Protein AF-A0A1B3ZB60-F1 (afdb_monomer)

Organism: NCBI:txid1560345

Solvent-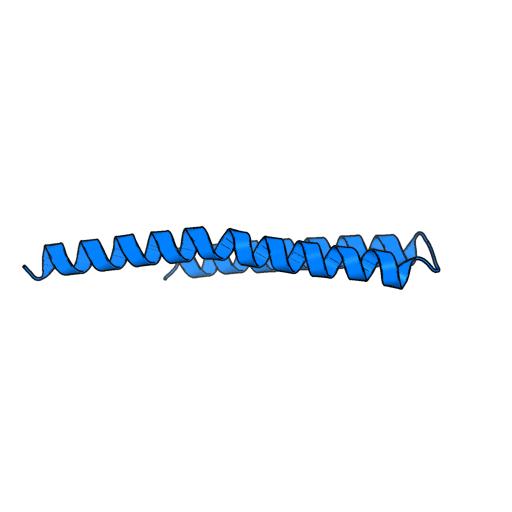accessible surface area (backbone atoms only — not comparable to full-atom values): 4018 Å² total; per-residue (Å²): 112,75,66,60,52,52,53,49,50,52,51,52,47,53,48,50,52,49,52,50,53,45,53,51,50,35,69,77,41,77,88,44,48,67,63,47,51,53,52,49,53,54,51,46,53,50,54,55,58,62,53,48,54,60,54,55,52,52,52,53,53,56,54,55,54,51,58,68,73,79,107

Radius of gyration: 17.96 Å; Cα contacts (8 Å, |Δi|>4): 18; chains: 1; bounding box: 40×17×51 Å

Sequenc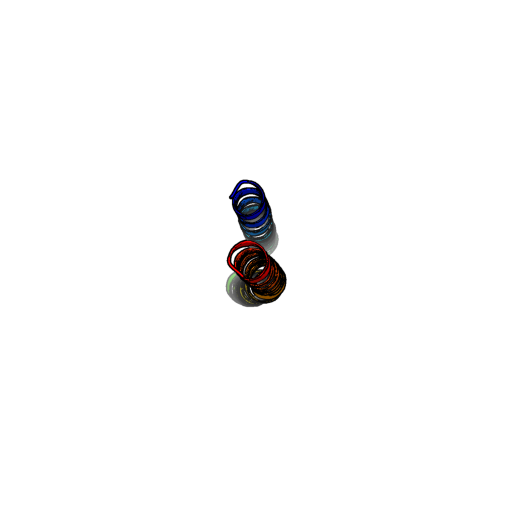e (71 aa):
MRRTLVELMFLALGLGVAMTIASVAVWAVPGTGRAVWGVTYVVMIFDVLLQVRPIRRAWRLDHANRQAVDG

Nearest PDB structures (foldseek):
  6ynw-assembly1_P  TM=9.016E-01  e=7.084E-01  Tetrahymena thermophila
  8apj-assembly1_V1  TM=8.657E-01  e=8.118E-01  Trypanosoma brucei brucei
  8apb-assembly1_T1  TM=8.800E-01  e=1.222E+00  Trypanosoma brucei brucei
  6zbb-assembly1_P  TM=8.593E-01  e=1.141E+00  Bos taurus
  8dbq-assembly1_J  TM=8.786E-01  e=2.414E+00  Escherichia coli

Structure (mmCIF, N/CA/C/O backbone):
data_AF-A0A1B3ZB60-F1
#
_entry.id   AF-A0A1B3ZB60-F1
#
loop_
_atom_site.group_PDB
_atom_site.id
_atom_site.type_symbol
_atom_site.label_atom_id
_atom_site.label_alt_id
_atom_site.label_comp_id
_atom_site.label_asym_id
_atom_site.label_entity_id
_atom_site.label_seq_id
_atom_site.pdbx_PDB_ins_code
_atom_site.Cartn_x
_atom_site.Cartn_y
_atom_site.Cartn_z
_atom_site.occupancy
_atom_site.B_iso_or_equiv
_atom_site.auth_seq_id
_atom_site.auth_comp_id
_atom_site.auth_asym_id
_atom_site.auth_atom_id
_atom_site.pdbx_PDB_model_num
ATOM 1 N N . MET A 1 1 ? -15.875 4.067 17.001 1.00 54.19 1 MET A N 1
ATOM 2 C CA . MET A 1 1 ? -15.901 4.726 15.670 1.00 54.19 1 MET A CA 1
ATOM 3 C C . MET A 1 1 ? -14.642 5.540 15.344 1.00 54.19 1 MET A C 1
ATOM 5 O O . MET A 1 1 ? -14.103 5.325 14.270 1.00 54.19 1 MET A O 1
ATOM 9 N N . ARG A 1 2 ? -14.105 6.412 16.225 1.00 61.84 2 ARG A N 1
ATOM 10 C CA . ARG A 1 2 ? -12.857 7.172 15.934 1.00 61.84 2 ARG A CA 1
ATOM 11 C C . ARG A 1 2 ? -11.642 6.292 15.584 1.00 61.84 2 ARG A C 1
ATOM 13 O O . ARG A 1 2 ? -10.896 6.626 14.676 1.00 61.84 2 ARG A O 1
ATOM 20 N N . ARG A 1 3 ? -11.472 5.155 16.269 1.00 66.88 3 ARG A N 1
ATOM 21 C CA . ARG A 1 3 ? -10.344 4.227 16.058 1.00 66.88 3 ARG A CA 1
ATOM 22 C C . ARG A 1 3 ? -10.368 3.554 14.681 1.00 66.88 3 ARG A C 1
ATOM 24 O O 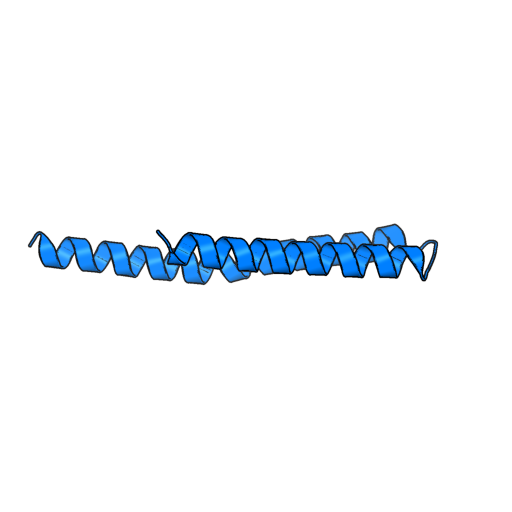. ARG A 1 3 ? -9.344 3.489 14.021 1.00 66.88 3 ARG A O 1
ATOM 31 N N . THR A 1 4 ? -11.555 3.164 14.222 1.00 66.56 4 THR A N 1
ATOM 32 C CA . THR A 1 4 ? -11.779 2.545 12.909 1.00 66.56 4 THR A CA 1
ATOM 33 C C . THR A 1 4 ? -11.457 3.506 11.765 1.00 66.56 4 THR A C 1
ATOM 35 O O . THR A 1 4 ? -10.899 3.091 10.758 1.00 66.56 4 THR A O 1
ATOM 38 N N . LEU A 1 5 ? -11.769 4.801 11.928 1.00 73.50 5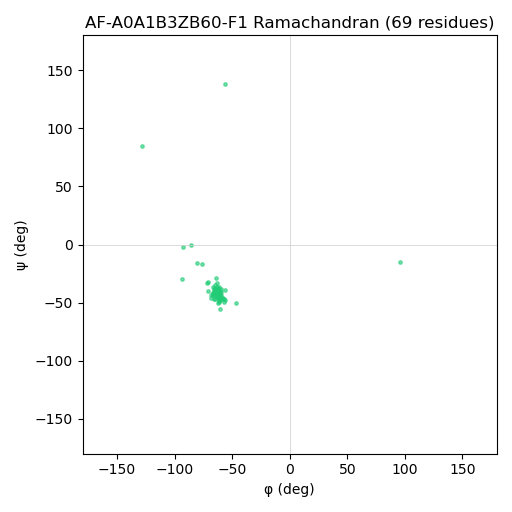 LEU A N 1
ATOM 39 C CA . LEU A 1 5 ? -11.462 5.831 10.932 1.00 73.50 5 LEU A CA 1
ATOM 40 C C . LEU A 1 5 ? -9.948 6.042 10.788 1.00 73.50 5 LEU A C 1
ATOM 42 O O . LEU A 1 5 ? -9.440 6.120 9.677 1.00 73.50 5 LEU A O 1
ATOM 46 N N . VAL A 1 6 ? -9.232 6.090 11.916 1.00 78.62 6 VAL A N 1
ATOM 47 C CA . VAL A 1 6 ? -7.768 6.231 11.939 1.00 78.62 6 VAL A CA 1
ATOM 48 C C . VAL A 1 6 ? -7.095 5.014 11.308 1.00 78.62 6 VAL A C 1
ATOM 50 O O . VAL A 1 6 ? -6.197 5.173 10.488 1.00 78.62 6 VAL A O 1
ATOM 53 N N . GLU A 1 7 ? -7.559 3.805 11.624 1.00 72.94 7 GLU A N 1
ATOM 54 C CA . GLU A 1 7 ? -7.064 2.572 10.997 1.00 72.94 7 GLU A CA 1
ATOM 55 C C . GLU A 1 7 ? -7.292 2.585 9.475 1.00 72.94 7 GLU A C 1
ATOM 57 O O . GLU A 1 7 ? -6.380 2.265 8.712 1.00 72.94 7 GLU A O 1
ATOM 62 N N . LEU A 1 8 ? -8.454 3.066 9.017 1.00 80.50 8 LEU A N 1
ATOM 63 C CA . LEU A 1 8 ? -8.727 3.241 7.588 1.00 80.50 8 LEU A CA 1
ATOM 64 C C . LEU A 1 8 ? -7.797 4.272 6.931 1.00 80.50 8 LEU A C 1
ATOM 66 O O . LEU A 1 8 ? -7.362 4.063 5.801 1.00 80.50 8 LEU A O 1
ATOM 70 N N . MET A 1 9 ? -7.474 5.368 7.626 1.00 84.31 9 MET A N 1
ATOM 71 C CA . MET A 1 9 ? -6.525 6.370 7.128 1.00 84.31 9 MET A CA 1
ATOM 72 C C . MET A 1 9 ? -5.118 5.792 6.986 1.00 84.31 9 MET A C 1
ATOM 74 O O . MET A 1 9 ? -4.464 6.065 5.985 1.00 84.31 9 MET A O 1
ATOM 78 N N . PHE A 1 10 ? -4.661 4.971 7.935 1.00 83.75 10 PHE A N 1
ATOM 79 C CA . PHE A 1 10 ? -3.367 4.295 7.818 1.00 83.75 10 PHE A CA 1
ATOM 80 C C . PHE A 1 10 ? -3.345 3.285 6.670 1.00 83.75 10 PHE A C 1
ATOM 82 O O . PHE A 1 10 ? -2.346 3.212 5.959 1.00 83.75 10 PHE A O 1
ATOM 89 N N . LEU A 1 11 ? -4.444 2.558 6.440 1.00 87.38 11 LEU A N 1
ATOM 90 C CA . LEU A 1 11 ? -4.572 1.693 5.266 1.00 87.38 11 LEU A CA 1
ATOM 91 C C . LEU A 1 11 ? -4.497 2.501 3.966 1.00 87.38 11 LEU A C 1
ATOM 93 O O . LEU A 1 11 ? -3.713 2.177 3.079 1.00 87.38 11 LEU A O 1
ATOM 97 N N . ALA A 1 12 ? -5.277 3.578 3.866 1.00 89.56 12 ALA A N 1
ATOM 98 C CA . ALA A 1 12 ? -5.268 4.449 2.696 1.00 89.56 12 ALA A CA 1
ATOM 99 C C . ALA A 1 12 ? -3.883 5.070 2.457 1.00 89.56 12 ALA A C 1
ATOM 101 O O . ALA A 1 12 ? -3.439 5.166 1.314 1.00 89.56 12 ALA A O 1
ATOM 102 N N . LEU A 1 13 ? -3.181 5.440 3.532 1.00 92.38 13 LEU A N 1
ATOM 103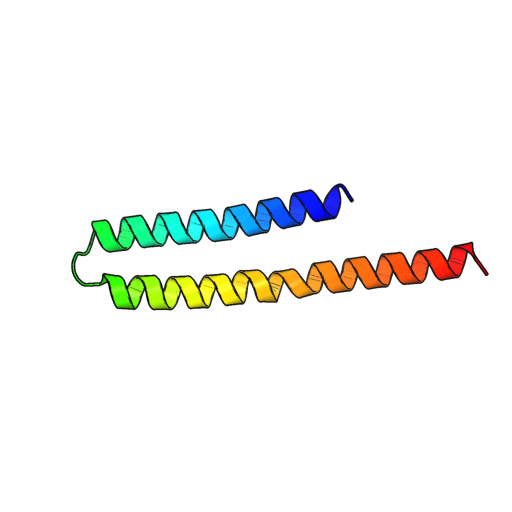 C CA . LEU A 1 13 ? -1.825 5.969 3.463 1.00 92.38 13 LEU A CA 1
ATOM 104 C C . LEU A 1 13 ? -0.838 4.912 2.954 1.00 92.38 13 LEU A C 1
ATOM 106 O O . LEU A 1 13 ? -0.070 5.212 2.046 1.00 92.38 13 LEU A O 1
ATOM 110 N N . GLY A 1 14 ? -0.886 3.680 3.474 1.00 90.31 14 GLY A N 1
ATOM 111 C CA . GLY A 1 14 ? -0.042 2.572 3.008 1.00 90.31 14 GLY A CA 1
ATOM 112 C C . GLY A 1 14 ? -0.224 2.291 1.515 1.00 90.31 14 GLY A C 1
ATOM 113 O O . GLY A 1 14 ? 0.751 2.256 0.758 1.00 90.31 14 GLY A O 1
ATOM 114 N N . LEU A 1 15 ? -1.480 2.229 1.060 1.00 94.94 15 LEU A N 1
ATOM 115 C CA . LEU A 1 15 ? -1.813 2.069 -0.357 1.00 94.94 15 LEU A CA 1
ATOM 116 C C . LEU A 1 15 ? -1.304 3.245 -1.206 1.00 94.94 15 LEU A C 1
ATOM 118 O O . LEU A 1 15 ? -0.693 3.029 -2.252 1.00 94.94 15 LEU A O 1
ATOM 122 N N . GLY A 1 16 ? -1.501 4.485 -0.751 1.00 95.75 16 GLY A N 1
ATOM 123 C CA . GLY A 1 16 ? -1.031 5.682 -1.456 1.00 95.75 16 GLY A CA 1
ATOM 124 C C . GLY A 1 16 ? 0.494 5.740 -1.584 1.00 95.75 16 GLY A C 1
ATO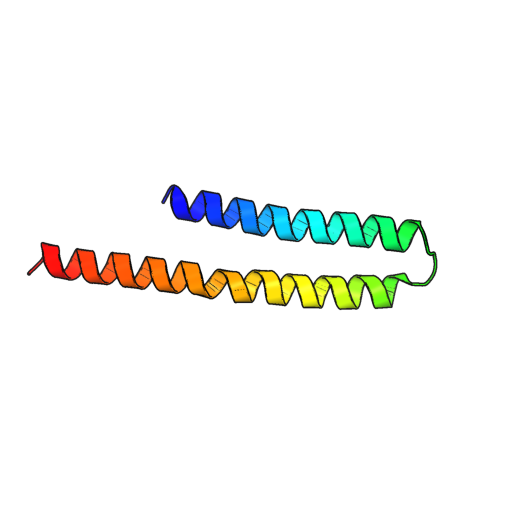M 125 O O . GLY A 1 16 ? 1.024 6.047 -2.657 1.00 95.75 16 GLY A O 1
ATOM 126 N N . VAL A 1 17 ? 1.215 5.378 -0.521 1.00 96.44 17 VAL A N 1
ATOM 127 C CA . VAL A 1 17 ? 2.682 5.274 -0.528 1.00 96.44 17 VAL A CA 1
ATOM 128 C C . VAL A 1 17 ? 3.133 4.214 -1.534 1.00 96.44 17 VAL A C 1
ATOM 130 O O . VAL A 1 17 ? 4.000 4.495 -2.363 1.00 96.44 17 VAL A O 1
ATOM 133 N N . ALA A 1 18 ? 2.501 3.037 -1.543 1.00 96.12 18 ALA A N 1
ATOM 134 C CA . ALA A 1 18 ? 2.806 1.980 -2.506 1.00 96.12 18 ALA A CA 1
ATOM 135 C C . ALA A 1 18 ? 2.581 2.428 -3.964 1.00 96.12 18 ALA A C 1
ATOM 137 O O . ALA A 1 18 ? 3.442 2.185 -4.812 1.00 96.12 18 ALA A O 1
ATOM 138 N N . MET A 1 19 ? 1.479 3.135 -4.258 1.00 96.75 19 MET A N 1
ATOM 139 C CA . MET A 1 19 ? 1.228 3.698 -5.599 1.00 96.75 19 MET A CA 1
ATOM 140 C C . MET A 1 19 ? 2.290 4.714 -6.003 1.00 96.75 19 MET A C 1
ATOM 142 O O . MET A 1 19 ? 2.733 4.720 -7.152 1.00 96.75 19 MET A O 1
ATOM 146 N N . THR A 1 20 ? 2.695 5.571 -5.068 1.00 97.62 20 THR A N 1
ATOM 147 C CA . THR A 1 20 ? 3.682 6.622 -5.328 1.00 97.62 20 THR A CA 1
ATOM 148 C C . THR A 1 20 ? 5.037 6.005 -5.661 1.00 97.62 20 THR A C 1
ATOM 150 O O . THR A 1 20 ? 5.637 6.352 -6.676 1.00 97.62 20 THR A O 1
ATOM 153 N N . ILE A 1 21 ? 5.481 5.023 -4.871 1.00 97.00 21 ILE A N 1
ATOM 154 C CA . ILE A 1 21 ? 6.740 4.306 -5.109 1.00 97.00 21 ILE A CA 1
ATOM 155 C C . ILE A 1 21 ? 6.701 3.575 -6.456 1.00 97.00 21 ILE A C 1
ATOM 157 O O . ILE A 1 21 ? 7.641 3.694 -7.239 1.00 97.00 21 ILE A O 1
ATOM 161 N N . ALA A 1 22 ? 5.610 2.864 -6.756 1.00 96.69 22 ALA A N 1
ATOM 162 C CA . ALA A 1 22 ? 5.449 2.165 -8.029 1.00 96.69 22 ALA A CA 1
ATOM 163 C C . ALA A 1 22 ? 5.515 3.131 -9.219 1.00 96.69 22 ALA A C 1
ATOM 165 O O . ALA A 1 22 ? 6.225 2.879 -10.190 1.00 96.69 22 ALA A O 1
ATOM 166 N N . SER A 1 23 ? 4.827 4.269 -9.117 1.00 95.94 23 SER A N 1
ATOM 167 C CA . SER A 1 23 ? 4.805 5.293 -10.165 1.00 95.94 23 SER A CA 1
ATOM 168 C C . SER A 1 23 ? 6.199 5.867 -10.421 1.00 95.94 23 SER A C 1
ATOM 170 O O . SER A 1 23 ? 6.623 5.960 -11.573 1.00 95.94 23 SER A O 1
ATOM 172 N N . VAL A 1 24 ? 6.941 6.183 -9.354 1.00 97.69 24 VAL A N 1
ATOM 173 C CA . VAL A 1 24 ? 8.327 6.667 -9.452 1.00 97.69 24 VAL A CA 1
ATOM 174 C C . VAL A 1 24 ? 9.244 5.599 -10.052 1.00 97.69 24 VAL A C 1
ATOM 176 O O . VAL A 1 24 ? 10.056 5.918 -10.916 1.00 97.69 24 VAL A O 1
ATOM 179 N N . ALA A 1 25 ? 9.098 4.332 -9.660 1.00 95.81 25 ALA A N 1
ATOM 180 C CA . ALA A 1 25 ? 9.910 3.238 -10.190 1.00 95.81 25 ALA A CA 1
ATOM 181 C C . ALA A 1 25 ? 9.687 3.019 -11.697 1.00 95.81 25 ALA A C 1
ATOM 183 O O . ALA A 1 25 ? 10.652 2.874 -12.448 1.00 95.81 25 ALA A O 1
ATOM 184 N N . VAL A 1 26 ? 8.430 3.053 -12.154 1.00 97.12 26 VAL A N 1
ATOM 185 C CA . VAL A 1 26 ? 8.096 2.923 -13.584 1.00 97.12 26 VAL A CA 1
ATOM 186 C C . VAL A 1 26 ? 8.601 4.116 -14.392 1.00 97.12 26 VAL A C 1
ATOM 188 O O . VAL A 1 26 ? 9.044 3.935 -15.526 1.00 97.12 26 VAL A O 1
ATOM 191 N N . TRP A 1 27 ? 8.560 5.319 -13.815 1.00 96.25 27 TRP A N 1
ATOM 192 C CA . TRP A 1 27 ? 9.123 6.512 -14.442 1.00 96.25 27 TRP A CA 1
ATOM 193 C C . TRP A 1 27 ? 10.654 6.442 -14.550 1.00 96.25 27 TRP A C 1
ATOM 195 O O . TRP A 1 27 ? 11.207 6.760 -15.600 1.00 96.25 27 TRP A O 1
ATOM 205 N N . ALA A 1 28 ? 11.333 5.975 -13.498 1.00 95.69 28 ALA A N 1
ATOM 206 C CA . ALA A 1 28 ? 12.790 5.874 -13.455 1.00 95.69 28 ALA A CA 1
ATOM 207 C C . ALA A 1 28 ? 13.350 4.764 -14.362 1.00 95.69 28 ALA A C 1
ATOM 209 O O . ALA A 1 28 ? 14.447 4.914 -14.900 1.00 95.69 28 ALA A O 1
ATOM 210 N N . VAL A 1 29 ? 12.616 3.656 -14.540 1.00 94.69 29 VAL A N 1
ATOM 211 C CA . VAL A 1 29 ? 13.048 2.512 -15.363 1.00 94.69 29 VAL A CA 1
ATOM 212 C C . VAL A 1 29 ? 11.967 2.130 -16.386 1.00 94.69 29 VAL A C 1
ATOM 214 O O . VAL A 1 29 ? 11.168 1.209 -16.152 1.00 94.69 29 VAL A O 1
ATOM 217 N N . PRO A 1 30 ? 11.942 2.802 -17.552 1.00 90.12 30 PRO A N 1
ATOM 218 C CA . PRO A 1 30 ? 10.975 2.533 -18.610 1.00 90.12 30 PRO A CA 1
ATOM 219 C C . PRO A 1 30 ? 11.003 1.066 -19.066 1.00 90.12 30 PRO A C 1
ATOM 221 O O . PRO A 1 30 ? 12.062 0.466 -19.220 1.00 90.12 30 PRO A O 1
ATOM 224 N N . GLY A 1 31 ? 9.827 0.473 -19.287 1.00 93.06 31 GLY A N 1
ATOM 225 C CA . GLY A 1 31 ? 9.677 -0.924 -19.729 1.00 93.06 31 GLY A CA 1
ATOM 226 C C . GLY A 1 31 ? 9.435 -1.942 -18.607 1.00 93.06 31 GLY A C 1
ATOM 227 O O . GLY A 1 31 ? 8.928 -3.030 -18.872 1.00 93.06 31 GLY A O 1
ATOM 228 N N . THR A 1 32 ? 9.673 -1.580 -17.342 1.00 93.50 32 THR A N 1
ATOM 229 C CA . THR A 1 32 ? 9.428 -2.468 -16.183 1.00 93.50 32 THR A CA 1
ATOM 230 C C . THR A 1 32 ? 7.992 -2.420 -15.645 1.00 93.50 32 THR A C 1
ATOM 232 O O . THR A 1 32 ? 7.646 -3.159 -14.722 1.00 93.50 32 THR A O 1
ATOM 235 N N . GLY A 1 33 ? 7.124 -1.604 -16.257 1.00 94.38 33 GLY A N 1
ATOM 236 C CA . GLY A 1 33 ? 5.779 -1.283 -15.771 1.00 94.38 33 GLY A CA 1
ATOM 237 C C . GLY A 1 33 ? 4.949 -2.481 -15.317 1.00 94.38 33 GLY A C 1
ATOM 238 O O . GLY A 1 33 ? 4.431 -2.474 -14.205 1.00 94.38 33 GLY A O 1
ATOM 239 N N . ARG A 1 34 ? 4.851 -3.538 -16.133 1.00 95.00 34 ARG A N 1
ATOM 240 C CA . ARG A 1 34 ? 4.044 -4.721 -15.778 1.00 95.00 34 ARG A CA 1
ATOM 241 C C . ARG A 1 34 ? 4.560 -5.448 -14.540 1.00 95.00 34 ARG A C 1
ATOM 243 O O . ARG A 1 34 ? 3.754 -5.850 -13.709 1.00 95.00 34 ARG A O 1
ATOM 250 N N . ALA A 1 35 ? 5.876 -5.622 -14.422 1.00 96.19 35 ALA A N 1
ATOM 251 C CA . ALA A 1 35 ? 6.468 -6.322 -13.288 1.00 96.19 35 ALA A CA 1
ATOM 252 C C . ALA A 1 35 ? 6.302 -5.508 -11.998 1.00 96.19 35 ALA A C 1
ATOM 254 O O . ALA A 1 35 ? 5.855 -6.050 -10.988 1.00 96.19 35 ALA A O 1
ATOM 255 N N . VAL A 1 36 ? 6.584 -4.201 -12.059 1.00 96.62 36 VAL A N 1
ATOM 256 C CA . VAL A 1 36 ? 6.444 -3.286 -10.917 1.00 96.62 36 VAL A CA 1
ATOM 257 C C . VAL A 1 36 ? 4.999 -3.253 -10.433 1.00 96.62 36 VAL A C 1
ATOM 259 O O . VAL A 1 36 ? 4.741 -3.583 -9.280 1.00 96.62 36 VAL A O 1
ATOM 262 N N . TRP A 1 37 ? 4.046 -2.954 -11.319 1.00 97.19 37 TRP A N 1
ATOM 263 C CA . TRP A 1 37 ? 2.633 -2.898 -10.940 1.00 97.19 37 TRP A CA 1
ATOM 264 C C . TRP A 1 37 ? 2.099 -4.251 -10.462 1.00 97.19 37 TRP A C 1
ATOM 266 O O . TRP A 1 37 ? 1.330 -4.287 -9.505 1.00 97.19 37 TRP A O 1
ATOM 276 N N . GLY A 1 38 ? 2.546 -5.364 -11.055 1.00 97.62 38 GLY A N 1
ATOM 277 C CA . GLY A 1 38 ? 2.188 -6.708 -10.598 1.00 97.62 38 GLY A CA 1
ATOM 278 C C . GLY A 1 38 ? 2.558 -6.947 -9.133 1.00 97.62 38 GLY A C 1
ATOM 279 O O . GLY A 1 38 ? 1.708 -7.354 -8.340 1.00 97.62 38 GLY A O 1
ATOM 280 N N . VAL A 1 39 ? 3.797 -6.629 -8.746 1.00 96.56 39 VAL A N 1
ATOM 281 C CA . VAL A 1 39 ? 4.246 -6.745 -7.349 1.00 96.56 39 VAL A CA 1
ATOM 282 C C . VAL A 1 39 ? 3.516 -5.747 -6.450 1.00 96.56 39 VAL A C 1
ATOM 284 O O . VAL A 1 39 ? 3.076 -6.123 -5.364 1.00 96.56 39 VAL A O 1
ATOM 287 N N . THR A 1 40 ? 3.324 -4.503 -6.898 1.00 97.06 40 THR A N 1
ATOM 288 C CA . THR A 1 40 ? 2.598 -3.477 -6.134 1.00 97.06 40 THR A CA 1
ATOM 289 C C . THR A 1 40 ? 1.190 -3.937 -5.772 1.00 97.06 40 THR A C 1
ATOM 291 O O . THR A 1 40 ? 0.814 -3.850 -4.605 1.00 97.06 40 THR A O 1
ATOM 294 N N . TYR A 1 41 ? 0.427 -4.486 -6.722 1.00 96.75 41 TYR A N 1
ATOM 295 C CA . TYR A 1 41 ? -0.919 -4.987 -6.437 1.00 96.75 41 TYR A CA 1
ATOM 296 C C . TYR A 1 41 ? -0.912 -6.155 -5.449 1.00 96.75 41 TYR A C 1
ATOM 298 O O . TYR A 1 41 ? -1.747 -6.189 -4.545 1.00 96.75 41 TYR A O 1
ATOM 306 N N . VAL A 1 42 ? 0.043 -7.082 -5.566 1.00 97.19 42 VAL A N 1
ATOM 307 C CA . VAL A 1 42 ? 0.188 -8.183 -4.601 1.00 97.19 42 VAL A CA 1
ATOM 308 C C . VAL A 1 42 ? 0.453 -7.637 -3.198 1.00 97.19 42 VAL A C 1
ATOM 310 O O . VAL A 1 42 ? -0.229 -8.029 -2.252 1.00 97.19 42 VAL A O 1
ATOM 313 N N . VAL A 1 43 ? 1.384 -6.692 -3.055 1.00 94.88 43 VAL A N 1
ATOM 314 C CA . VAL A 1 43 ? 1.700 -6.062 -1.763 1.00 94.88 43 VAL A CA 1
ATOM 315 C C . VAL A 1 43 ? 0.482 -5.346 -1.180 1.00 94.88 43 VAL A C 1
ATOM 317 O O . VAL A 1 43 ? 0.188 -5.531 -0.004 1.00 94.88 43 VAL A O 1
ATOM 320 N N . MET A 1 44 ? -0.273 -4.601 -1.990 1.00 94.81 44 MET A N 1
ATOM 321 C CA . MET A 1 44 ? -1.507 -3.939 -1.547 1.00 94.81 44 MET A CA 1
ATOM 322 C C . MET A 1 44 ? -2.554 -4.927 -1.025 1.00 94.81 44 MET A C 1
ATOM 324 O O . MET A 1 44 ? -3.201 -4.661 -0.013 1.00 94.81 44 MET A O 1
ATOM 328 N N . ILE A 1 45 ? -2.712 -6.080 -1.684 1.00 94.75 45 ILE A N 1
ATOM 329 C CA . ILE A 1 45 ? -3.609 -7.142 -1.211 1.00 94.75 45 ILE A CA 1
ATOM 330 C C . ILE A 1 45 ? -3.153 -7.635 0.165 1.00 94.75 45 ILE A C 1
ATOM 332 O O . ILE A 1 45 ? -3.974 -7.745 1.077 1.00 94.75 45 ILE A O 1
ATOM 336 N N . PHE A 1 46 ? -1.856 -7.899 0.341 1.00 93.56 46 PHE A N 1
ATOM 337 C CA . PHE A 1 46 ? -1.316 -8.299 1.641 1.00 93.56 46 PHE A CA 1
ATOM 338 C C . PHE A 1 46 ? -1.523 -7.227 2.711 1.00 93.56 46 PHE A C 1
ATOM 340 O O . PHE A 1 46 ? -1.916 -7.567 3.826 1.00 93.56 46 PHE A O 1
ATOM 347 N 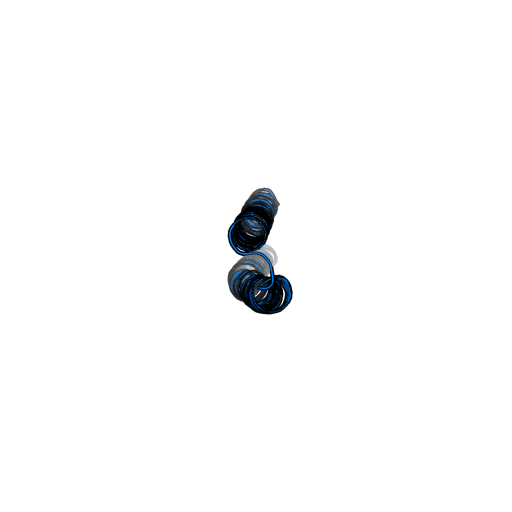N . ASP A 1 47 ? -1.327 -5.955 2.373 1.00 90.31 47 ASP A N 1
ATOM 348 C CA . ASP A 1 47 ? -1.511 -4.831 3.291 1.00 90.31 47 ASP A CA 1
ATOM 349 C C . ASP A 1 47 ? -2.957 -4.787 3.822 1.00 90.31 47 ASP A C 1
ATOM 351 O O . ASP A 1 47 ? -3.200 -4.778 5.033 1.00 90.31 47 ASP A O 1
ATOM 355 N N . VAL A 1 48 ? -3.940 -4.927 2.924 1.00 88.94 48 VAL A N 1
ATOM 356 C CA . VAL A 1 48 ? -5.361 -5.040 3.290 1.00 88.94 48 VAL A CA 1
ATOM 357 C C . VAL A 1 48 ? -5.620 -6.276 4.159 1.00 88.94 48 VAL A C 1
ATOM 359 O O . VAL A 1 48 ? -6.255 -6.168 5.210 1.00 88.94 48 VAL A O 1
ATOM 362 N N . LEU A 1 49 ? -5.128 -7.456 3.764 1.00 88.50 49 LEU A N 1
ATOM 363 C CA . LEU A 1 49 ? -5.364 -8.711 4.492 1.00 88.50 49 LEU A CA 1
ATOM 364 C C . LEU A 1 49 ? -4.785 -8.688 5.913 1.00 88.50 49 LEU A C 1
ATOM 366 O O . LEU A 1 49 ? -5.416 -9.196 6.848 1.00 88.50 49 LEU A O 1
ATOM 370 N N . LEU A 1 50 ? -3.611 -8.086 6.096 1.00 84.38 50 LEU A N 1
ATOM 371 C CA . LEU A 1 50 ? -2.989 -7.929 7.410 1.00 84.38 50 LEU A CA 1
ATOM 372 C C . LEU A 1 50 ? -3.826 -7.020 8.318 1.00 84.38 50 LEU A C 1
ATOM 374 O O . LEU A 1 50 ? -3.962 -7.312 9.511 1.00 84.38 50 LEU A O 1
ATOM 378 N N . GLN A 1 51 ? -4.471 -5.996 7.755 1.00 81.12 51 GLN A N 1
ATOM 379 C CA . GLN A 1 51 ? -5.361 -5.090 8.487 1.00 81.12 51 GLN A CA 1
ATOM 380 C C . GLN A 1 51 ? -6.743 -5.681 8.822 1.00 81.12 51 GLN A C 1
ATOM 382 O O . GLN A 1 51 ? -7.404 -5.222 9.755 1.00 81.12 51 GLN A O 1
ATOM 387 N N . VAL A 1 52 ? -7.174 -6.772 8.181 1.00 77.06 52 VAL A N 1
ATOM 388 C CA . VAL A 1 52 ? -8.427 -7.460 8.565 1.00 77.06 52 VAL A CA 1
ATOM 389 C C . VAL A 1 52 ? -8.353 -8.033 9.993 1.00 77.06 52 VAL A C 1
ATOM 391 O O . VAL A 1 52 ? -9.355 -8.071 10.715 1.00 77.06 52 VAL A O 1
ATOM 394 N N . ARG A 1 53 ? -7.172 -8.477 10.446 1.00 72.00 53 ARG A N 1
ATOM 395 C CA . ARG A 1 53 ? -6.977 -9.056 11.792 1.00 72.00 53 ARG A CA 1
ATOM 396 C C . ARG A 1 53 ? -7.276 -8.078 12.942 1.00 72.00 53 ARG A C 1
ATOM 398 O O . ARG A 1 53 ? -8.024 -8.481 13.840 1.00 72.00 53 ARG A O 1
ATOM 405 N N . PRO A 1 54 ? -6.742 -6.840 12.972 1.00 70.56 54 PRO A N 1
ATOM 406 C CA . PRO A 1 54 ? -7.071 -5.873 14.017 1.00 70.56 54 PRO A CA 1
ATOM 407 C C . PRO A 1 54 ? -8.558 -5.502 14.031 1.00 70.56 54 PRO A C 1
ATOM 409 O O . PRO A 1 54 ? -9.142 -5.480 15.114 1.00 70.56 54 PRO A O 1
ATOM 412 N N . ILE A 1 55 ? -9.203 -5.362 12.866 1.00 69.06 55 ILE A N 1
ATOM 413 C CA . ILE A 1 55 ? -10.651 -5.099 12.778 1.00 69.06 55 ILE A CA 1
ATOM 414 C C . ILE A 1 55 ? -11.452 -6.247 13.405 1.00 69.06 55 ILE A C 1
ATOM 416 O O . ILE A 1 55 ? -12.319 -6.011 14.249 1.00 69.06 55 ILE A O 1
ATOM 420 N N . ARG A 1 56 ? -11.121 -7.505 13.072 1.00 70.88 56 ARG A N 1
ATOM 421 C CA . ARG A 1 56 ? -11.762 -8.680 13.695 1.00 70.88 56 ARG A CA 1
ATOM 422 C C . ARG A 1 56 ? -11.513 -8.732 15.204 1.00 70.88 56 ARG A C 1
ATOM 424 O O . ARG A 1 56 ? -12.402 -9.139 15.947 1.00 70.88 56 ARG A O 1
ATOM 431 N N . ARG A 1 57 ? -10.326 -8.336 15.678 1.00 70.56 57 ARG A N 1
ATOM 432 C CA . ARG A 1 57 ? -10.003 -8.310 17.115 1.00 70.56 57 ARG A CA 1
ATOM 433 C C . ARG A 1 57 ? -10.799 -7.234 17.855 1.00 70.56 57 ARG A C 1
ATOM 435 O O . ARG A 1 57 ? -11.333 -7.535 18.918 1.00 70.56 57 ARG A O 1
ATOM 442 N N . ALA A 1 58 ? -10.911 -6.034 17.288 1.00 69.31 58 ALA A N 1
ATOM 443 C CA . ALA A 1 58 ? -11.717 -4.947 17.839 1.00 69.31 58 ALA A CA 1
ATOM 444 C C . ALA A 1 58 ? -13.204 -5.328 17.897 1.00 69.31 58 ALA A C 1
ATOM 446 O O . ALA A 1 58 ? -13.830 -5.177 18.940 1.00 69.31 58 ALA A O 1
ATOM 447 N N . TRP A 1 59 ? -13.735 -5.938 16.831 1.00 73.19 59 TRP A N 1
ATOM 448 C CA . TRP A 1 59 ? -15.114 -6.433 16.804 1.00 73.19 59 TRP A CA 1
ATOM 449 C C . TRP A 1 59 ? -15.404 -7.454 17.906 1.00 73.19 59 TRP A C 1
ATOM 451 O O . TRP A 1 59 ? -16.418 -7.332 18.586 1.00 73.19 59 TRP A O 1
ATOM 461 N N . ARG A 1 60 ? -14.524 -8.442 18.126 1.00 76.19 60 ARG A N 1
ATOM 462 C CA . ARG A 1 60 ? -14.726 -9.424 19.209 1.00 76.19 60 ARG A CA 1
ATOM 463 C C . ARG A 1 60 ? -14.729 -8.780 20.595 1.00 76.19 60 ARG A C 1
ATOM 465 O O . ARG A 1 60 ? -15.511 -9.196 21.441 1.00 76.19 60 ARG A O 1
ATOM 472 N N . LEU A 1 61 ? -13.857 -7.799 20.826 1.00 74.31 61 LEU A N 1
ATOM 473 C CA . LEU A 1 61 ? -13.787 -7.088 22.105 1.00 74.31 61 LEU A CA 1
ATOM 474 C C . LEU A 1 61 ? -15.051 -6.252 22.350 1.00 74.31 61 LEU A C 1
ATOM 476 O O . LEU A 1 61 ? -15.597 -6.301 23.448 1.00 74.31 61 LEU A O 1
ATOM 480 N N . ASP A 1 62 ? -15.566 -5.573 21.321 1.00 71.44 62 ASP A N 1
ATOM 481 C CA . ASP A 1 62 ? -16.820 -4.814 21.418 1.00 71.44 62 ASP A CA 1
ATOM 482 C C . ASP A 1 62 ? -18.036 -5.723 21.684 1.00 71.44 62 ASP A C 1
ATOM 484 O O . ASP A 1 62 ? -18.917 -5.359 22.462 1.00 71.44 62 ASP A O 1
ATOM 488 N N . HIS A 1 63 ? -18.087 -6.920 21.084 1.00 71.31 63 HIS A N 1
ATOM 489 C CA . HIS A 1 63 ? -19.181 -7.876 21.318 1.00 71.31 63 HIS A CA 1
ATOM 490 C C . HIS A 1 63 ? -19.131 -8.490 22.723 1.00 71.31 63 HIS A C 1
ATOM 492 O O . HIS A 1 63 ? -20.173 -8.623 23.359 1.00 71.31 63 HIS A O 1
ATOM 498 N N . ALA A 1 64 ? -17.936 -8.820 23.225 1.00 71.25 64 ALA A N 1
ATOM 499 C CA . ALA A 1 64 ? -17.768 -9.341 24.581 1.00 71.25 64 ALA A CA 1
ATOM 500 C C . ALA A 1 64 ? -18.177 -8.312 25.647 1.00 71.25 64 ALA A C 1
ATOM 502 O O . ALA A 1 64 ? -18.806 -8.667 26.638 1.00 71.25 64 ALA A O 1
ATOM 503 N N . ASN A 1 65 ? -17.868 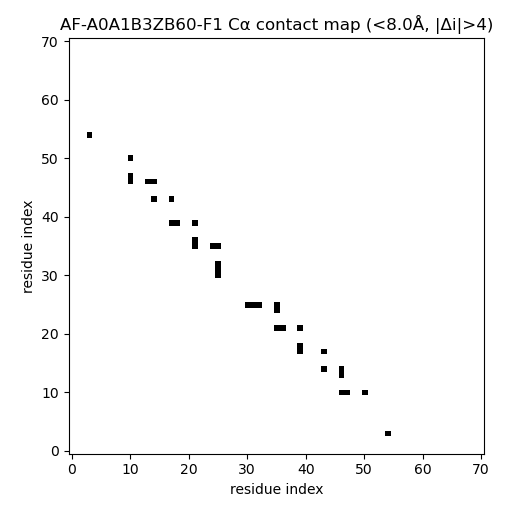-7.031 25.424 1.00 69.12 65 ASN A N 1
ATOM 504 C CA . ASN A 1 65 ? -18.210 -5.972 26.369 1.00 69.12 65 ASN A CA 1
ATOM 505 C C . ASN A 1 65 ? -19.720 -5.672 26.401 1.00 69.12 65 ASN A C 1
ATOM 507 O O . ASN A 1 65 ? -20.254 -5.372 27.460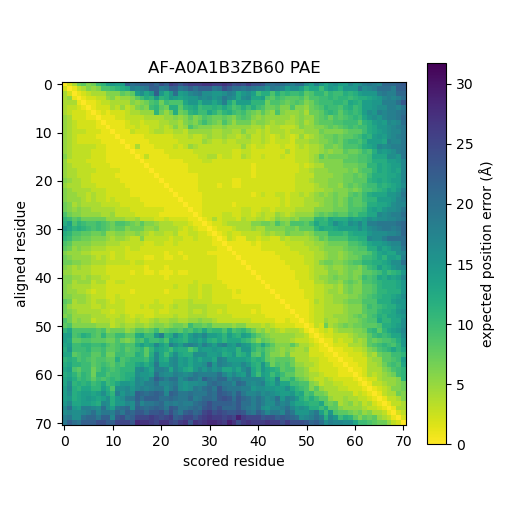 1.00 69.12 65 ASN A O 1
ATOM 511 N N . ARG A 1 66 ? -20.432 -5.794 25.268 1.00 68.75 66 ARG A N 1
ATOM 512 C CA . ARG A 1 66 ? -21.903 -5.658 25.242 1.00 68.75 66 ARG A CA 1
ATOM 513 C C . ARG A 1 66 ? -22.604 -6.767 26.029 1.00 68.75 66 ARG A C 1
ATOM 515 O O . ARG A 1 66 ? -23.481 -6.475 26.826 1.00 68.75 66 ARG A O 1
ATOM 522 N N . GLN A 1 67 ? -22.169 -8.017 25.872 1.00 68.62 67 GLN A N 1
ATOM 523 C CA . GLN A 1 67 ? -22.755 -9.148 26.606 1.00 68.62 67 GLN A CA 1
ATOM 524 C C . GLN A 1 67 ? -22.554 -9.060 28.127 1.00 68.62 67 GLN A C 1
ATOM 526 O O . GLN A 1 67 ? -23.383 -9.568 28.866 1.00 68.62 67 GLN A O 1
ATOM 531 N N . ALA A 1 68 ? -21.475 -8.422 28.590 1.00 63.53 68 ALA A N 1
ATOM 532 C CA . ALA A 1 68 ? -21.194 -8.235 30.015 1.00 63.53 68 ALA A CA 1
ATOM 533 C C . ALA A 1 68 ? -21.961 -7.065 30.662 1.00 63.53 68 ALA A C 1
ATOM 535 O O . ALA A 1 68 ? -21.979 -6.962 31.882 1.00 63.53 68 ALA A O 1
ATOM 536 N N . VAL A 1 69 ? -22.531 -6.157 29.864 1.00 66.44 69 VAL A N 1
ATOM 537 C CA . VAL A 1 69 ? -23.341 -5.026 30.353 1.00 66.44 69 VAL A CA 1
ATOM 538 C C . VAL A 1 69 ? -24.833 -5.376 30.368 1.00 66.44 69 VAL A C 1
ATOM 540 O O . VAL A 1 69 ? -25.563 -4.860 31.208 1.00 66.44 69 VAL A O 1
ATOM 543 N N . ASP A 1 70 ? -25.272 -6.255 29.464 1.00 60.00 70 ASP A N 1
ATOM 544 C CA . ASP A 1 70 ? -26.679 -6.653 29.310 1.00 60.00 70 ASP A CA 1
ATOM 545 C C . ASP A 1 70 ? -27.067 -7.920 30.112 1.00 60.00 70 ASP A C 1
ATOM 547 O O . ASP A 1 70 ? -28.227 -8.336 30.059 1.00 60.00 70 ASP A O 1
ATOM 551 N N . GLY A 1 71 ? -26.122 -8.556 30.818 1.00 51.75 71 GLY A N 1
ATOM 552 C CA . GLY A 1 71 ? -26.331 -9.762 31.639 1.00 51.75 71 GLY A CA 1
ATOM 553 C C . GLY A 1 71 ? -26.006 -9.531 33.106 1.00 51.75 71 GLY A C 1
ATOM 554 O O . GLY A 1 71 ? -26.709 -10.134 33.947 1.00 51.75 71 GLY A O 1
#

Secondary structure (DSSP, 8-state):
-HHHHHHHHHHHHHHHHHHHHHHHHHHHSTT-HHHHHHHHHHHHHHHHHHHHHHHHHHHHHHHHHHHHH--

Mean predicted aligned error: 7.59 Å

pLDDT: mean 84.01, std 12.97, range [51.75, 97.69]

Foldseek 3Di:
DVVVVVLVVVLVVVLVVLVVVLVVVCVVDPPCNVVSVVVSVVVNVVSVVVSVVVVVVVVVVVVVVVVVVVD